Protein AF-A0A5D3DRD0-F1 (afdb_monomer_lite)

Sequence (69 aa):
MSNSGTTNTVTEEAKVTLATMHLSEDAKLWWRFRYVDMQEGRCTIDTWDALKRELRLQFFLENVEILTR

Radius of gyration: 16.57 Å; chains: 1; bounding box: 30×36×56 Å

Foldseek 3Di:
DDPPPPPVDQAQQNVVVVVLVPDDDPSVVVVVVVVVCVVVVNDDDRGPVSVVVVCCVVPPCPVVPDDDD

Secondary structure (DSSP, 8-state):
-----------HHHHHHHHHHT--HHHHHHHHHHHHHHHTTS----SHHHHHHHHHHHH-GGG--S---

Organism: Cucumis melo var. makuwa (NCBI:txid1194695)

Structure (mmCIF, N/CA/C/O backbone):
data_AF-A0A5D3DRD0-F1
#
_entry.id   AF-A0A5D3DRD0-F1
#
loop_
_atom_site.group_PDB
_atom_site.id
_atom_site.type_symbol
_atom_site.label_atom_id
_atom_site.label_alt_id
_atom_site.label_comp_id
_atom_site.label_asym_id
_atom_site.label_entity_id
_atom_site.label_seq_id
_atom_site.pdbx_PDB_ins_code
_atom_site.Cartn_x
_atom_site.Cartn_y
_atom_site.Cartn_z
_atom_site.occupancy
_atom_site.B_iso_or_equiv
_atom_site.auth_seq_id
_atom_site.auth_comp_id
_atom_site.auth_asym_id
_atom_site.auth_atom_id
_atom_site.pdbx_PDB_model_num
ATOM 1 N N . MET A 1 1 ? -7.895 23.205 36.859 1.00 42.78 1 MET A N 1
ATOM 2 C CA . MET A 1 1 ? -7.889 22.991 35.398 1.00 42.78 1 MET A CA 1
ATOM 3 C C . MET A 1 1 ? -6.995 21.806 35.087 1.00 42.78 1 MET A C 1
ATOM 5 O O . MET A 1 1 ? -5.791 21.920 35.265 1.00 42.78 1 MET A O 1
ATOM 9 N N . SER A 1 2 ? -7.567 20.676 34.677 1.00 39.31 2 SER A N 1
ATOM 10 C CA . SER A 1 2 ? -6.789 19.550 34.153 1.00 39.31 2 SER A CA 1
ATOM 11 C C . SER A 1 2 ? -6.538 19.805 32.672 1.00 39.31 2 SER A C 1
ATOM 13 O O . SER A 1 2 ? -7.490 19.958 31.910 1.00 39.31 2 SER A O 1
ATOM 15 N N . ASN A 1 3 ? -5.271 19.909 32.277 1.00 49.84 3 ASN A N 1
ATOM 16 C CA . ASN A 1 3 ? -4.891 20.033 30.877 1.00 49.84 3 ASN A CA 1
ATOM 17 C C . ASN A 1 3 ? -4.947 18.626 30.265 1.00 49.84 3 ASN A C 1
ATOM 19 O O . ASN A 1 3 ? -4.011 17.841 30.409 1.00 49.84 3 ASN A O 1
ATOM 23 N N . SER A 1 4 ? -6.082 18.277 29.660 1.00 49.75 4 SER A N 1
ATOM 24 C CA . SER A 1 4 ? -6.245 17.035 28.906 1.00 49.75 4 SER A CA 1
ATOM 25 C C . SER A 1 4 ? -5.339 17.101 27.679 1.00 49.75 4 SER A C 1
ATOM 27 O O . SER A 1 4 ? -5.678 17.727 26.678 1.00 49.75 4 SER A O 1
ATOM 29 N N . GLY A 1 5 ? -4.148 16.514 27.776 1.00 51.12 5 GLY A N 1
ATOM 30 C CA . GLY A 1 5 ? -3.254 16.334 26.641 1.00 51.12 5 GLY A CA 1
ATOM 31 C C . GLY A 1 5 ? -3.875 15.345 25.665 1.00 51.12 5 GLY A C 1
ATOM 32 O O . GLY A 1 5 ? -3.686 14.140 25.804 1.00 51.12 5 GLY A O 1
ATOM 33 N N . THR A 1 6 ? -4.635 15.844 24.694 1.00 48.06 6 THR A N 1
ATOM 34 C CA . THR A 1 6 ? -5.098 15.049 23.559 1.00 48.06 6 THR A CA 1
ATOM 35 C C . THR A 1 6 ? -3.883 14.736 22.694 1.00 48.06 6 THR A C 1
ATOM 37 O O . THR A 1 6 ? -3.482 15.522 21.836 1.00 48.06 6 THR A O 1
ATOM 40 N N . THR A 1 7 ? -3.236 13.601 22.943 1.00 53.91 7 THR A N 1
ATOM 41 C CA . THR A 1 7 ? -2.323 13.016 21.968 1.00 53.91 7 THR A CA 1
ATOM 42 C C . THR A 1 7 ? -3.177 12.625 20.765 1.00 53.91 7 THR A C 1
ATOM 44 O O . THR A 1 7 ? -3.954 11.675 20.821 1.00 53.91 7 THR A O 1
ATOM 47 N N . ASN A 1 8 ? -3.093 13.408 19.6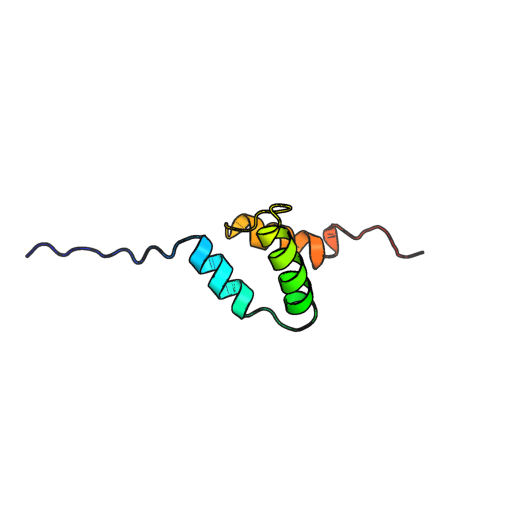86 1.00 60.53 8 ASN A N 1
ATOM 48 C CA . ASN A 1 8 ? -3.732 13.110 18.404 1.00 60.53 8 ASN A CA 1
ATOM 49 C C . ASN A 1 8 ? -3.143 11.803 17.846 1.00 60.53 8 ASN A C 1
ATOM 51 O O . ASN A 1 8 ? -2.200 11.809 17.056 1.00 60.53 8 ASN A O 1
ATOM 55 N N . THR A 1 9 ? -3.652 10.669 18.315 1.00 76.75 9 THR A N 1
ATOM 56 C CA . THR A 1 9 ? -3.246 9.339 17.871 1.00 76.75 9 THR A CA 1
ATOM 57 C C . THR A 1 9 ? -4.008 9.027 16.590 1.00 76.75 9 THR A C 1
ATOM 59 O O . THR A 1 9 ? -5.172 8.642 16.603 1.00 76.75 9 THR A O 1
ATOM 62 N N . VAL A 1 10 ? -3.362 9.255 15.445 1.00 84.94 10 VAL A N 1
ATOM 63 C CA . VAL A 1 10 ? -3.892 8.796 14.155 1.00 84.94 10 VAL A CA 1
ATOM 64 C C . VAL A 1 10 ? -3.822 7.269 14.142 1.00 84.94 10 VAL A C 1
ATOM 66 O O . VAL A 1 10 ? -2.741 6.706 14.340 1.00 84.94 10 VAL A O 1
ATOM 69 N N . THR A 1 11 ? -4.958 6.607 13.926 1.00 93.19 11 THR A N 1
ATOM 70 C CA . THR A 1 11 ? -5.038 5.142 13.850 1.00 93.19 11 THR A CA 1
ATOM 71 C C . THR A 1 11 ? -4.270 4.615 12.635 1.00 93.19 11 THR A C 1
ATOM 73 O 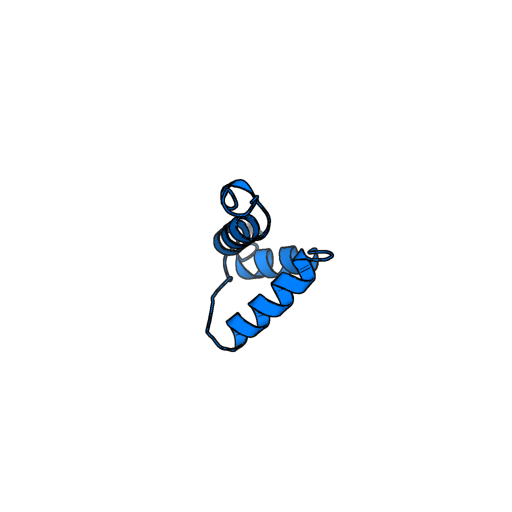O . THR A 1 11 ? -4.094 5.321 11.642 1.00 93.19 11 THR A O 1
ATOM 76 N N . GLU A 1 12 ? -3.801 3.370 12.694 1.00 94.44 12 GLU A N 1
ATOM 77 C CA . GLU A 1 12 ? -3.077 2.741 11.579 1.00 94.44 12 GLU A CA 1
ATOM 78 C C . GLU A 1 12 ? -3.917 2.692 10.295 1.00 94.44 12 GLU A C 1
ATOM 80 O O . GLU A 1 12 ? -3.439 3.077 9.229 1.00 94.44 12 GLU A O 1
ATOM 85 N N . GLU A 1 13 ? -5.202 2.363 10.416 1.00 91.00 13 GLU A N 1
ATOM 86 C CA . GLU A 1 13 ? -6.158 2.386 9.306 1.00 91.00 13 GLU A CA 1
ATOM 87 C C . GLU A 1 13 ? -6.300 3.784 8.690 1.00 91.00 13 GLU A C 1
ATOM 89 O O . GLU A 1 13 ? -6.343 3.933 7.465 1.00 91.00 13 GLU A O 1
ATOM 94 N N . ALA A 1 14 ? -6.326 4.835 9.520 1.00 93.00 14 ALA A N 1
ATOM 95 C CA . ALA A 1 14 ? -6.376 6.211 9.035 1.00 93.00 14 ALA A CA 1
ATOM 96 C C . ALA A 1 14 ? -5.082 6.595 8.303 1.00 93.00 14 ALA A C 1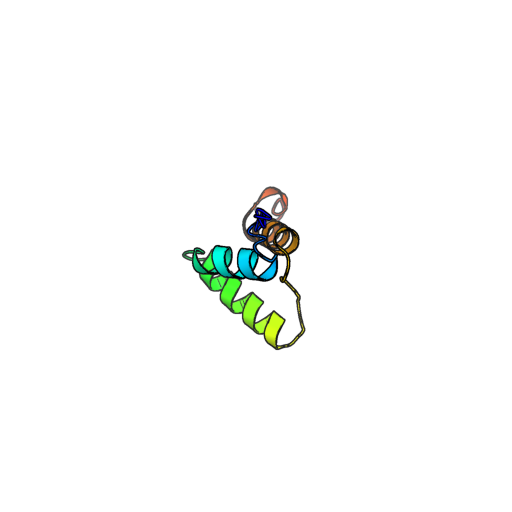
ATOM 98 O O . ALA A 1 14 ? -5.142 7.286 7.285 1.00 93.00 14 ALA A O 1
ATOM 99 N N . LYS A 1 15 ? -3.918 6.105 8.756 1.00 94.31 15 LYS A N 1
ATOM 100 C CA . LYS A 1 15 ? -2.642 6.289 8.042 1.00 94.31 15 LYS A CA 1
ATOM 101 C C . LYS A 1 15 ? -2.658 5.596 6.681 1.00 94.31 15 LYS A C 1
ATOM 103 O O . LYS A 1 15 ? -2.266 6.213 5.693 1.00 94.31 15 LYS A O 1
ATOM 108 N N . VAL A 1 16 ? -3.129 4.348 6.613 1.00 94.75 16 VAL A N 1
ATOM 109 C CA . VAL A 1 16 ? -3.253 3.597 5.352 1.00 94.75 16 VAL A CA 1
ATOM 110 C C . VAL A 1 16 ? -4.217 4.298 4.399 1.00 94.75 16 VAL A C 1
ATOM 112 O O . VAL A 1 16 ? -3.885 4.515 3.233 1.00 94.75 16 VAL A O 1
ATOM 115 N N . THR A 1 17 ? -5.381 4.715 4.896 1.00 94.31 17 THR A N 1
ATOM 116 C CA . THR A 1 17 ? -6.384 5.437 4.101 1.00 94.31 17 THR A CA 1
ATOM 117 C C . THR A 1 17 ? -5.794 6.725 3.534 1.00 94.31 17 THR A C 1
ATOM 119 O O . THR A 1 17 ? -5.853 6.954 2.329 1.00 94.31 17 THR A O 1
ATOM 122 N N . LEU A 1 18 ? -5.141 7.533 4.373 1.00 95.31 18 LEU A N 1
ATOM 123 C CA . LEU A 1 18 ? -4.530 8.785 3.935 1.00 95.31 18 LEU A CA 1
ATOM 124 C C . LEU A 1 18 ? -3.431 8.551 2.892 1.00 95.31 18 LEU A C 1
ATOM 126 O O . LEU A 1 18 ? -3.411 9.206 1.854 1.00 95.31 18 LEU A O 1
ATOM 130 N N . ALA A 1 19 ? -2.527 7.604 3.132 1.00 95.75 19 ALA A N 1
ATOM 131 C CA . ALA A 1 19 ? -1.432 7.331 2.208 1.00 95.75 19 ALA A CA 1
ATOM 132 C C . ALA A 1 19 ? -1.920 6.803 0.853 1.00 95.75 19 ALA A C 1
ATOM 134 O O . ALA A 1 19 ? -1.410 7.204 -0.192 1.00 95.75 19 ALA A O 1
ATOM 135 N N . THR A 1 20 ? -2.935 5.939 0.860 1.00 94.81 20 THR A N 1
ATOM 136 C CA . THR A 1 20 ? -3.473 5.332 -0.364 1.00 94.81 20 THR A CA 1
ATOM 137 C C . THR A 1 20 ? -4.252 6.330 -1.222 1.00 94.81 20 THR A C 1
ATOM 139 O O . THR A 1 20 ? -4.231 6.225 -2.450 1.00 94.81 20 THR A O 1
ATOM 142 N N . MET A 1 21 ? -4.847 7.365 -0.614 1.00 95.94 21 MET A N 1
ATOM 143 C CA . MET A 1 21 ? -5.437 8.499 -1.340 1.00 95.94 21 MET A CA 1
ATOM 144 C C . MET A 1 21 ? -4.411 9.279 -2.175 1.00 95.94 21 MET A C 1
ATOM 146 O O . MET A 1 21 ? -4.782 9.864 -3.195 1.00 95.94 21 MET A O 1
ATOM 150 N N . HIS A 1 22 ? -3.141 9.282 -1.763 1.00 94.94 22 HIS A N 1
ATOM 151 C CA . HIS A 1 22 ? -2.060 10.009 -2.432 1.00 94.94 22 HIS A CA 1
ATOM 152 C C . HIS A 1 22 ? -1.259 9.163 -3.435 1.00 94.94 22 HIS A C 1
ATOM 154 O O . HIS A 1 22 ? -0.310 9.673 -4.027 1.00 94.94 22 HIS A O 1
ATOM 160 N N . LEU A 1 23 ? -1.635 7.902 -3.676 1.00 95.19 23 LEU A N 1
ATOM 161 C CA . LEU A 1 23 ? -1.022 7.093 -4.734 1.00 95.19 23 LEU A CA 1
ATOM 162 C C . LEU A 1 23 ? -1.380 7.637 -6.127 1.00 95.19 23 LEU A C 1
ATOM 164 O O . LEU A 1 23 ? -2.514 8.057 -6.384 1.00 95.19 23 LEU A O 1
ATOM 168 N N . SER A 1 24 ? -0.423 7.567 -7.049 1.00 93.62 24 SER A N 1
ATOM 169 C CA . SER A 1 24 ? -0.551 8.006 -8.443 1.00 93.62 24 SER A CA 1
ATOM 170 C C . SER A 1 24 ? -0.260 6.868 -9.427 1.00 93.62 24 SER A C 1
ATOM 172 O O . SER A 1 24 ? 0.309 5.846 -9.047 1.00 93.62 24 SER A O 1
ATOM 174 N N . GLU A 1 25 ? -0.682 7.049 -10.684 1.00 94.69 25 GLU A N 1
ATOM 175 C CA . GLU A 1 25 ? -0.322 6.186 -11.825 1.00 94.69 25 GLU A CA 1
ATOM 176 C C . GLU A 1 25 ? -0.499 4.681 -11.528 1.00 94.69 25 GLU A C 1
ATOM 178 O O . GLU A 1 25 ? -1.566 4.260 -11.062 1.00 94.69 25 GLU A O 1
ATOM 183 N N . ASP A 1 26 ? 0.538 3.879 -11.767 1.00 92.94 26 ASP A N 1
ATOM 184 C CA . ASP A 1 26 ? 0.525 2.426 -11.596 1.00 92.94 26 ASP A CA 1
ATOM 185 C C . ASP A 1 26 ? 0.310 2.008 -10.137 1.00 92.94 26 ASP A C 1
ATOM 187 O O . ASP A 1 26 ? -0.370 1.015 -9.870 1.00 92.94 26 ASP A O 1
ATOM 191 N N . ALA A 1 27 ? 0.787 2.800 -9.171 1.00 93.94 27 ALA A N 1
ATOM 192 C CA . ALA A 1 27 ? 0.557 2.540 -7.750 1.00 93.94 27 ALA A CA 1
ATOM 193 C C . ALA A 1 27 ? -0.921 2.681 -7.369 1.00 93.94 27 ALA A C 1
ATOM 195 O O . ALA A 1 27 ? -1.445 1.894 -6.575 1.00 93.94 27 ALA A O 1
ATOM 196 N N . LYS A 1 28 ? -1.632 3.634 -7.982 1.00 95.38 28 LYS A N 1
ATOM 197 C CA . LYS A 1 28 ? -3.077 3.795 -7.780 1.00 95.38 28 LYS A CA 1
ATOM 198 C C . LYS A 1 28 ? -3.875 2.654 -8.410 1.00 95.38 28 LYS A C 1
ATOM 200 O O . LYS A 1 28 ? -4.862 2.207 -7.823 1.00 95.38 28 LYS A O 1
ATOM 205 N N . LEU A 1 29 ? -3.473 2.189 -9.596 1.00 95.88 29 LEU A N 1
ATOM 206 C CA . LEU A 1 29 ? -4.099 1.036 -10.256 1.00 95.88 29 LEU A CA 1
ATOM 207 C C . LEU A 1 29 ? -3.890 -0.248 -9.450 1.00 95.88 29 LEU A C 1
ATOM 209 O O . LEU A 1 29 ? -4.854 -0.966 -9.185 1.00 95.88 29 LEU A O 1
ATOM 213 N N . TRP A 1 30 ? -2.664 -0.483 -8.987 1.00 95.19 30 TRP A N 1
ATOM 214 C CA . TRP A 1 30 ? -2.337 -1.596 -8.103 1.00 95.19 30 TRP A CA 1
ATOM 215 C C . TRP A 1 30 ? -3.171 -1.578 -6.816 1.00 95.19 30 TRP A C 1
ATOM 217 O O . TRP A 1 30 ? -3.767 -2.593 -6.453 1.00 95.19 30 TRP A O 1
ATOM 227 N N . TRP A 1 31 ? -3.300 -0.419 -6.159 1.00 95.81 31 TRP A N 1
ATOM 228 C CA . TRP A 1 31 ? -4.102 -0.309 -4.938 1.00 95.81 31 TRP A CA 1
ATOM 229 C C . TRP A 1 31 ? -5.578 -0.656 -5.163 1.00 95.81 31 TRP A C 1
ATOM 231 O O . TRP A 1 31 ? -6.180 -1.330 -4.332 1.00 95.81 31 TRP A O 1
ATOM 241 N N . ARG A 1 32 ? -6.165 -0.268 -6.304 1.00 95.19 32 ARG A N 1
ATOM 242 C CA . ARG A 1 32 ? -7.552 -0.640 -6.645 1.00 95.19 32 ARG A CA 1
ATOM 243 C C . ARG A 1 32 ? -7.745 -2.152 -6.719 1.00 95.19 32 ARG A C 1
ATOM 245 O O . ARG A 1 32 ? -8.775 -2.642 -6.268 1.00 95.19 32 ARG A O 1
ATOM 252 N N . PHE A 1 33 ? -6.765 -2.878 -7.254 1.00 92.88 33 PHE A N 1
ATOM 253 C CA . PHE A 1 33 ? -6.803 -4.337 -7.292 1.00 92.88 33 PHE A CA 1
ATOM 254 C C . PHE A 1 33 ? -6.716 -4.938 -5.881 1.00 92.88 33 PHE A C 1
ATOM 256 O O . PHE A 1 33 ? -7.551 -5.761 -5.510 1.00 92.88 33 PHE A O 1
ATOM 263 N N . ARG A 1 34 ? -5.778 -4.460 -5.048 1.00 93.56 34 ARG A N 1
ATOM 264 C CA . ARG A 1 34 ? -5.645 -4.931 -3.656 1.00 93.56 34 ARG A CA 1
ATOM 265 C C . ARG A 1 34 ? -6.874 -4.613 -2.810 1.00 93.56 34 ARG A C 1
ATOM 267 O O . ARG A 1 34 ? -7.259 -5.425 -1.982 1.00 93.56 34 ARG A O 1
ATOM 274 N N . TYR A 1 35 ? -7.528 -3.480 -3.045 1.00 92.62 35 TYR A N 1
ATOM 275 C CA . TYR A 1 35 ? -8.765 -3.143 -2.350 1.00 92.62 35 TYR A CA 1
ATOM 276 C C . TYR A 1 35 ? -9.882 -4.156 -2.646 1.00 92.62 35 TYR A C 1
ATOM 278 O O . TYR A 1 35 ? -10.587 -4.569 -1.733 1.00 92.62 35 TYR A O 1
ATOM 286 N N . VAL A 1 36 ? -10.012 -4.619 -3.895 1.00 95.00 36 VAL A N 1
ATOM 287 C CA . VAL A 1 36 ? -10.964 -5.687 -4.252 1.00 95.00 36 VAL A CA 1
ATOM 288 C C . VAL A 1 36 ? -10.609 -6.996 -3.542 1.00 95.00 36 VAL A C 1
ATOM 290 O O . VAL A 1 36 ? -11.485 -7.616 -2.945 1.00 95.00 36 VAL A O 1
ATOM 293 N N . ASP A 1 37 ? -9.325 -7.370 -3.512 1.00 93.62 37 ASP A N 1
ATOM 294 C CA . ASP A 1 37 ? -8.863 -8.532 -2.740 1.00 93.62 37 ASP A CA 1
ATOM 295 C C . ASP A 1 37 ? -9.223 -8.425 -1.250 1.00 93.62 37 ASP A C 1
ATOM 297 O O . ASP A 1 37 ? -9.650 -9.414 -0.658 1.00 93.62 37 ASP A O 1
ATOM 301 N N . MET A 1 38 ? -9.090 -7.239 -0.646 1.00 93.06 38 MET A N 1
ATOM 302 C CA . MET A 1 38 ? -9.459 -7.002 0.755 1.00 93.06 38 MET A CA 1
ATOM 303 C C . MET A 1 38 ? -10.964 -7.157 0.986 1.00 93.06 38 MET A C 1
ATOM 305 O O . MET A 1 38 ? -11.372 -7.796 1.953 1.00 93.06 38 MET A O 1
ATOM 309 N N . GLN A 1 39 ? -11.791 -6.633 0.077 1.00 93.00 39 GLN A N 1
ATOM 310 C CA . GLN A 1 39 ? -13.251 -6.769 0.149 1.00 93.00 39 GLN A CA 1
ATOM 311 C C . GLN A 1 39 ? -13.706 -8.229 0.033 1.00 93.00 39 GLN A C 1
ATOM 313 O O . GLN A 1 39 ? -14.708 -8.616 0.628 1.00 93.00 39 GLN A O 1
ATOM 318 N N . GLU A 1 40 ? -12.959 -9.043 -0.710 1.00 95.69 40 GLU A N 1
ATOM 319 C CA . GLU A 1 40 ? -13.209 -10.479 -0.867 1.00 95.69 40 GLU A CA 1
ATOM 320 C C . GLU A 1 40 ? -12.478 -11.333 0.188 1.00 95.69 40 GLU A C 1
ATOM 322 O O . GLU A 1 40 ? -12.505 -12.561 0.116 1.00 95.69 40 GLU A O 1
ATOM 327 N N . GLY A 1 41 ? -11.825 -10.704 1.173 1.00 93.25 41 GLY A N 1
ATOM 328 C CA . GLY A 1 41 ? -11.123 -11.381 2.269 1.00 93.25 41 GLY A CA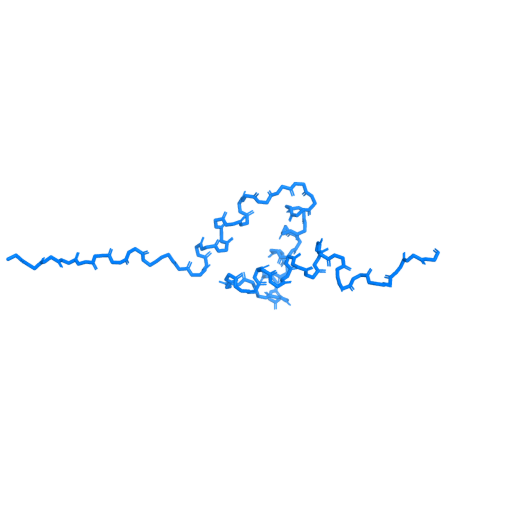 1
ATOM 329 C C . GLY A 1 41 ? -9.854 -12.131 1.848 1.00 93.25 41 GLY A C 1
ATOM 330 O O . GLY A 1 41 ? -9.362 -12.976 2.594 1.00 93.25 41 GLY A O 1
ATOM 331 N N . ARG A 1 42 ? -9.320 -11.850 0.653 1.00 92.44 42 ARG A N 1
ATOM 332 C CA . ARG A 1 42 ? -8.116 -12.494 0.103 1.00 92.44 42 ARG A CA 1
ATOM 333 C C . ARG A 1 42 ? -6.815 -11.892 0.629 1.00 92.44 42 ARG A C 1
ATOM 335 O O . ARG A 1 42 ? -5.786 -12.564 0.596 1.00 92.44 42 ARG A O 1
ATOM 342 N N . CYS A 1 43 ? -6.830 -10.645 1.097 1.00 89.75 43 CYS A N 1
ATOM 343 C CA . CYS A 1 43 ? -5.682 -10.025 1.759 1.00 89.75 43 CYS A CA 1
ATOM 344 C C . CYS A 1 43 ? -6.110 -8.980 2.800 1.00 89.75 43 CYS A C 1
ATOM 346 O O . CYS A 1 43 ? -7.252 -8.529 2.804 1.00 89.75 43 CYS A O 1
ATOM 348 N N . THR A 1 44 ? -5.173 -8.574 3.661 1.00 92.94 44 THR A N 1
ATOM 349 C CA . THR A 1 44 ? -5.389 -7.534 4.677 1.00 92.94 44 THR A CA 1
ATOM 350 C C . THR A 1 44 ? -4.211 -6.562 4.677 1.00 92.94 44 THR A C 1
ATOM 352 O O . THR A 1 44 ? -3.066 -6.964 4.896 1.00 92.94 44 THR A O 1
ATOM 355 N N . ILE A 1 45 ? -4.493 -5.282 4.413 1.00 93.94 45 ILE A N 1
ATOM 356 C CA . ILE A 1 45 ? -3.531 -4.170 4.458 1.00 93.94 45 ILE A CA 1
ATOM 357 C C . ILE A 1 45 ? -4.150 -3.050 5.308 1.00 93.94 45 ILE A C 1
ATOM 359 O O . ILE A 1 45 ? -4.613 -2.041 4.790 1.00 93.94 45 ILE A O 1
ATOM 363 N N . ASP A 1 46 ? -4.218 -3.264 6.619 1.00 93.19 46 ASP A N 1
ATOM 364 C CA . ASP A 1 46 ? -4.838 -2.372 7.616 1.00 93.19 46 ASP A CA 1
ATOM 365 C C . ASP A 1 46 ? -3.810 -1.626 8.489 1.00 93.19 46 ASP A C 1
ATOM 367 O O . ASP A 1 46 ? -4.153 -0.699 9.223 1.00 93.19 46 ASP A O 1
ATOM 371 N N . THR A 1 47 ? -2.531 -1.988 8.371 1.00 95.25 47 THR A N 1
ATOM 372 C CA . THR A 1 47 ? -1.419 -1.364 9.094 1.00 95.25 47 THR A CA 1
ATOM 373 C C . THR A 1 47 ? -0.460 -0.629 8.170 1.00 95.25 47 THR A C 1
ATOM 375 O O . THR A 1 47 ? -0.239 -1.018 7.016 1.00 95.25 47 THR A O 1
ATOM 378 N N . TRP A 1 48 ? 0.179 0.422 8.694 1.00 94.50 48 TRP A N 1
ATOM 379 C CA . TRP A 1 48 ? 1.188 1.177 7.953 1.00 94.50 48 TRP A CA 1
ATOM 380 C C . TRP A 1 48 ? 2.368 0.299 7.516 1.00 94.50 48 TRP A C 1
ATOM 382 O O . TRP A 1 48 ? 2.892 0.443 6.410 1.00 94.50 48 TRP A O 1
ATOM 392 N N . ASP A 1 49 ? 2.777 -0.642 8.368 1.00 95.19 49 ASP A N 1
ATOM 393 C CA . ASP A 1 49 ? 3.861 -1.575 8.062 1.00 95.19 49 ASP A CA 1
ATOM 394 C C . ASP A 1 49 ? 3.491 -2.565 6.956 1.00 95.19 49 ASP A C 1
ATOM 396 O O . ASP A 1 49 ? 4.317 -2.815 6.072 1.00 95.19 49 ASP A O 1
ATOM 400 N N . ALA A 1 50 ? 2.252 -3.072 6.940 1.00 94.62 50 ALA A N 1
ATOM 401 C CA . ALA A 1 50 ? 1.774 -3.905 5.841 1.00 94.62 50 ALA A CA 1
ATOM 402 C C . ALA A 1 50 ? 1.788 -3.131 4.519 1.00 94.62 50 ALA A C 1
ATOM 404 O O . ALA A 1 50 ? 2.343 -3.624 3.538 1.00 94.62 50 ALA A O 1
ATOM 405 N N . LEU A 1 51 ? 1.279 -1.895 4.503 1.00 94.88 51 LEU A N 1
ATOM 406 C CA . LEU A 1 51 ? 1.284 -1.063 3.299 1.00 94.88 51 LEU A CA 1
ATOM 407 C C . LEU A 1 51 ? 2.707 -0.825 2.770 1.00 94.88 51 LEU A C 1
ATOM 409 O O . LEU A 1 51 ? 2.964 -1.024 1.582 1.00 94.88 51 LEU A O 1
ATOM 413 N N . LYS A 1 52 ? 3.655 -0.454 3.644 1.00 93.00 52 LYS A N 1
ATOM 414 C CA . LYS A 1 52 ? 5.065 -0.265 3.257 1.00 93.00 52 LYS A CA 1
ATOM 415 C C . LYS A 1 52 ? 5.680 -1.534 2.668 1.00 93.00 52 LYS A C 1
ATOM 417 O O . LYS A 1 52 ? 6.424 -1.442 1.694 1.00 93.00 52 LYS A O 1
ATOM 422 N N . ARG A 1 53 ? 5.406 -2.702 3.260 1.00 92.38 53 ARG A N 1
ATOM 423 C CA . ARG A 1 53 ? 5.923 -3.989 2.773 1.00 92.38 53 ARG A CA 1
ATOM 424 C C . ARG A 1 53 ? 5.389 -4.300 1.377 1.00 92.38 53 ARG A C 1
ATOM 426 O O . ARG A 1 53 ? 6.172 -4.622 0.492 1.00 92.38 53 ARG A O 1
ATOM 433 N N . GLU A 1 54 ? 4.085 -4.163 1.177 1.00 93.12 54 GLU A N 1
ATOM 434 C CA . GLU A 1 54 ? 3.430 -4.451 -0.101 1.00 93.12 54 GLU A CA 1
ATOM 435 C C . GLU A 1 54 ? 3.889 -3.500 -1.217 1.00 93.12 54 GLU A C 1
ATOM 437 O O . GLU A 1 54 ? 4.210 -3.948 -2.316 1.00 93.12 54 GLU A O 1
ATOM 442 N N . LEU A 1 55 ? 4.028 -2.203 -0.919 1.00 92.06 55 LEU A N 1
ATOM 443 C CA . LEU A 1 55 ? 4.581 -1.230 -1.867 1.00 92.06 55 LEU A CA 1
ATOM 444 C C . LEU A 1 55 ? 6.030 -1.557 -2.250 1.00 92.06 55 LEU A C 1
ATOM 446 O O . LEU A 1 55 ? 6.399 -1.431 -3.416 1.00 92.06 55 LEU A O 1
ATOM 450 N N . ARG A 1 56 ? 6.849 -2.004 -1.289 1.00 90.12 56 ARG A N 1
ATOM 451 C CA . ARG A 1 56 ? 8.219 -2.462 -1.564 1.00 90.12 56 ARG A CA 1
ATOM 452 C C . ARG A 1 56 ? 8.240 -3.698 -2.454 1.00 90.12 56 ARG A C 1
ATOM 454 O O . ARG A 1 56 ? 8.987 -3.721 -3.419 1.00 90.12 56 ARG A O 1
ATOM 461 N N . LEU A 1 57 ? 7.409 -4.694 -2.168 1.00 88.75 57 LEU A N 1
ATOM 462 C CA . LEU A 1 57 ? 7.333 -5.908 -2.985 1.00 88.75 57 LEU A CA 1
ATOM 463 C C . LEU A 1 57 ? 6.911 -5.612 -4.429 1.00 88.75 57 LEU A C 1
ATOM 465 O O . LEU A 1 57 ? 7.460 -6.204 -5.350 1.00 88.75 57 LEU A O 1
ATOM 469 N N . GLN A 1 58 ? 5.965 -4.691 -4.623 1.00 88.94 58 GLN A N 1
ATOM 470 C CA . GLN A 1 58 ? 5.430 -4.382 -5.947 1.00 88.94 58 GLN A CA 1
ATOM 471 C C . GLN A 1 58 ? 6.321 -3.434 -6.765 1.00 88.94 58 GLN A C 1
ATOM 473 O O . GLN A 1 58 ? 6.421 -3.595 -7.978 1.00 88.94 58 GLN A O 1
ATOM 478 N N . PHE A 1 59 ? 6.922 -2.421 -6.128 1.00 87.56 59 PHE A N 1
ATOM 479 C CA . PHE A 1 59 ? 7.561 -1.299 -6.833 1.00 87.56 59 PHE A CA 1
ATOM 480 C C . PHE A 1 59 ? 9.064 -1.162 -6.583 1.00 87.56 59 PHE A C 1
ATOM 482 O O . PHE A 1 59 ? 9.715 -0.373 -7.266 1.00 87.56 59 PHE A O 1
ATOM 489 N N . PHE A 1 60 ? 9.639 -1.906 -5.633 1.00 82.69 60 PHE A N 1
ATOM 490 C CA . PHE A 1 60 ? 11.081 -1.894 -5.406 1.00 82.69 60 PHE A CA 1
ATOM 491 C C . PHE A 1 60 ? 11.706 -3.159 -6.002 1.00 82.69 60 PHE A C 1
ATOM 493 O O . PHE A 1 60 ? 11.520 -4.273 -5.515 1.00 82.69 60 PHE A O 1
ATOM 500 N N . LEU A 1 61 ? 12.489 -2.945 -7.063 1.00 65.25 61 LEU A N 1
ATOM 501 C CA . LEU A 1 61 ? 13.206 -3.960 -7.845 1.00 65.25 61 LEU A CA 1
ATOM 502 C C . LEU A 1 61 ? 14.225 -4.789 -7.039 1.00 65.25 61 LEU A C 1
ATOM 504 O O . LEU A 1 61 ? 14.758 -5.749 -7.575 1.00 65.25 61 LEU A O 1
ATOM 508 N N . GLU A 1 62 ? 14.488 -4.482 -5.766 1.00 58.19 62 GLU A N 1
ATOM 509 C CA . GLU A 1 62 ? 15.417 -5.259 -4.924 1.00 58.19 62 GLU A CA 1
ATOM 510 C C . GLU A 1 62 ? 14.923 -6.705 -4.667 1.00 58.19 62 GLU A C 1
ATOM 512 O O . GLU A 1 62 ? 15.702 -7.557 -4.262 1.00 58.19 62 GLU A O 1
ATOM 517 N N . ASN A 1 63 ? 13.653 -7.013 -4.984 1.00 54.50 63 ASN A N 1
ATOM 518 C CA . ASN A 1 63 ? 13.110 -8.383 -5.058 1.00 54.50 63 ASN A CA 1
ATOM 519 C C . ASN A 1 63 ? 12.848 -8.879 -6.502 1.00 54.50 63 ASN A C 1
ATOM 521 O O . ASN A 1 63 ? 12.338 -9.982 -6.692 1.00 54.50 63 ASN A O 1
ATOM 525 N N . VAL A 1 64 ? 13.175 -8.077 -7.522 1.00 54.31 64 VAL A 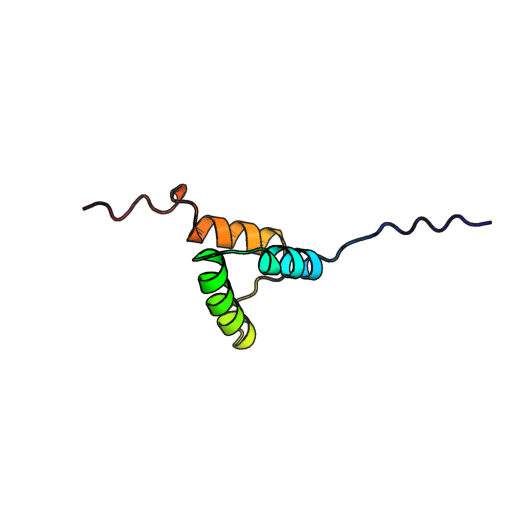N 1
ATOM 526 C CA . VAL A 1 64 ? 12.991 -8.359 -8.959 1.00 54.31 64 VAL A CA 1
ATOM 527 C C . VAL A 1 64 ? 14.367 -8.560 -9.605 1.00 54.31 64 VAL A C 1
ATOM 529 O O . VAL A 1 64 ? 14.729 -7.916 -10.583 1.00 54.31 64 VAL A O 1
ATOM 532 N N . GLU A 1 65 ? 15.176 -9.461 -9.053 1.00 57.12 65 GLU A N 1
ATOM 533 C CA . GLU A 1 65 ? 16.427 -9.885 -9.705 1.00 57.12 65 GLU A CA 1
ATOM 534 C C . GLU A 1 65 ? 16.190 -10.969 -10.776 1.00 57.12 65 GLU A C 1
ATOM 536 O O . GLU A 1 65 ? 17.118 -11.514 -11.365 1.00 57.12 65 GLU A O 1
ATOM 541 N N . ILE A 1 66 ? 14.933 -11.296 -11.072 1.0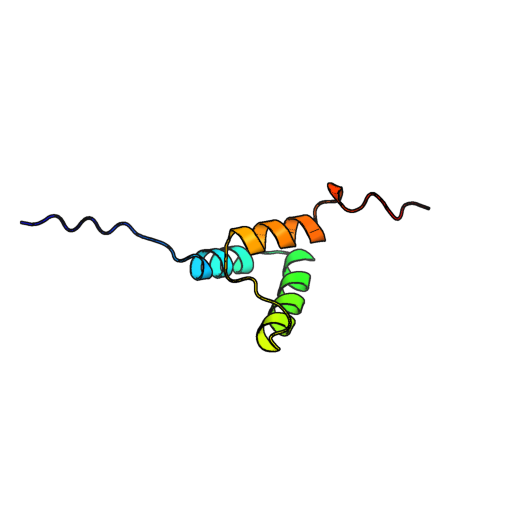0 56.28 66 ILE A N 1
ATOM 542 C CA . ILE A 1 66 ? 14.574 -12.305 -12.063 1.00 56.28 66 ILE A CA 1
ATOM 543 C C . ILE A 1 66 ? 13.599 -11.648 -13.025 1.00 56.28 66 ILE A C 1
ATOM 545 O O . ILE A 1 66 ? 12.457 -11.414 -12.652 1.00 56.28 66 ILE A O 1
ATOM 549 N N . LEU A 1 67 ? 14.083 -11.323 -14.225 1.00 55.38 67 LEU A N 1
ATOM 550 C CA . LEU A 1 67 ? 13.387 -11.287 -15.527 1.00 55.38 67 LEU A CA 1
ATOM 551 C C . LEU A 1 67 ? 14.060 -10.294 -16.500 1.00 55.38 67 LEU A C 1
ATOM 553 O O . LEU A 1 67 ? 13.399 -9.610 -17.276 1.00 55.38 67 LEU A O 1
ATOM 557 N N . THR A 1 68 ? 15.392 -10.245 -16.521 1.00 49.62 68 THR A N 1
ATOM 558 C CA . THR A 1 68 ? 16.140 -9.815 -17.710 1.00 49.62 68 THR A CA 1
ATOM 559 C C . THR A 1 68 ? 16.786 -11.042 -18.354 1.00 49.62 68 THR A C 1
ATOM 561 O O . THR A 1 68 ? 17.918 -11.414 -18.051 1.00 49.62 68 THR A O 1
ATOM 564 N N . ARG A 1 69 ? 16.033 -11.704 -19.239 1.00 50.66 69 ARG A N 1
ATOM 565 C CA . ARG A 1 69 ? 16.591 -12.543 -20.304 1.00 50.66 69 ARG A CA 1
ATOM 566 C C . ARG A 1 69 ? 16.075 -12.049 -21.643 1.00 50.66 69 ARG A C 1
ATOM 568 O O . ARG A 1 69 ? 14.859 -11.776 -21.715 1.00 50.66 69 ARG A O 1
#

pLDDT: mean 82.98, std 17.81, range [39.31, 95.94]